Protein AF-A0A535LDF3-F1 (afdb_monomer_lite)

Structure (mmCIF, N/CA/C/O backbone):
data_AF-A0A535LDF3-F1
#
_entry.id   AF-A0A535LDF3-F1
#
loop_
_atom_site.group_PDB
_atom_site.id
_atom_site.type_symbol
_atom_site.label_atom_id
_atom_site.label_alt_id
_atom_site.label_comp_id
_atom_site.label_asym_id
_atom_site.label_entity_id
_atom_site.label_seq_id
_atom_site.pdbx_PDB_ins_code
_atom_site.Cartn_x
_atom_site.Cartn_y
_atom_site.Cartn_z
_atom_site.occupancy
_atom_site.B_iso_or_equiv
_atom_site.auth_seq_id
_atom_site.auth_comp_id
_atom_site.auth_asym_id
_atom_site.auth_atom_id
_atom_site.pdbx_PDB_model_num
ATOM 1 N N . GLY A 1 1 ? -6.514 -4.319 11.633 1.00 89.44 1 GLY A N 1
ATOM 2 C CA . GLY A 1 1 ? -5.656 -5.304 12.332 1.00 89.44 1 GLY A CA 1
ATOM 3 C C . GLY A 1 1 ? -5.905 -5.252 13.829 1.00 89.44 1 GLY A C 1
ATOM 4 O O . GLY A 1 1 ? -6.827 -4.558 14.236 1.00 89.44 1 GLY A O 1
ATOM 5 N N . ARG A 1 2 ? -5.111 -5.968 14.633 1.00 94.56 2 ARG A N 1
ATOM 6 C CA . ARG A 1 2 ? -5.132 -5.889 16.108 1.00 94.56 2 ARG A CA 1
ATOM 7 C C . ARG A 1 2 ? -3.787 -5.369 16.589 1.00 94.56 2 ARG A C 1
ATOM 9 O O . ARG A 1 2 ? -2.772 -5.883 16.124 1.00 94.56 2 ARG A O 1
ATOM 16 N N . PHE A 1 3 ? -3.776 -4.405 17.504 1.00 94.06 3 PHE A N 1
ATOM 17 C CA . PHE A 1 3 ? -2.535 -3.988 18.153 1.00 94.06 3 PHE A CA 1
ATOM 18 C C . PHE A 1 3 ? -2.217 -4.910 19.339 1.00 94.06 3 PHE A C 1
ATOM 20 O O . PHE A 1 3 ? -1.059 -5.246 19.575 1.00 94.06 3 PHE A O 1
ATOM 27 N N . LYS A 1 4 ? -3.250 -5.402 20.039 1.00 96.81 4 LYS A N 1
ATOM 28 C CA . LYS A 1 4 ? -3.131 -6.382 21.132 1.00 96.81 4 LYS A CA 1
ATOM 29 C C . LYS A 1 4 ? -3.981 -7.629 20.885 1.00 96.81 4 LYS A C 1
ATOM 31 O O . LYS A 1 4 ? -5.014 -7.599 20.215 1.00 96.81 4 LYS A O 1
ATOM 36 N N . LYS A 1 5 ? -3.565 -8.759 21.466 1.00 95.75 5 LYS A N 1
ATOM 37 C CA . LYS A 1 5 ? -4.329 -10.015 21.410 1.00 95.75 5 LYS A CA 1
ATOM 38 C C . LYS A 1 5 ? -5.728 -9.805 22.005 1.00 95.75 5 LYS A C 1
ATOM 40 O O . LYS A 1 5 ? -5.858 -9.283 23.104 1.00 95.75 5 LYS A O 1
ATOM 45 N N . GLY A 1 6 ? -6.755 -10.258 21.286 1.00 94.81 6 GLY A N 1
ATOM 46 C CA . GLY A 1 6 ? -8.152 -10.192 21.728 1.00 94.81 6 GLY A CA 1
ATOM 47 C C . GLY A 1 6 ? -8.914 -8.929 21.314 1.00 94.81 6 GLY A C 1
ATOM 48 O O . GLY A 1 6 ? -10.134 -8.928 21.422 1.00 94.81 6 GLY A O 1
ATOM 49 N N . GLU A 1 7 ? -8.249 -7.894 20.786 1.00 97.19 7 GLU A N 1
ATOM 50 C CA . GLU A 1 7 ? -8.944 -6.700 20.281 1.00 97.19 7 GLU A CA 1
ATOM 51 C C . GLU A 1 7 ? -9.852 -7.033 19.088 1.00 97.19 7 GLU A C 1
ATOM 53 O O . GLU A 1 7 ? -9.525 -7.869 18.240 1.00 97.19 7 GLU A O 1
ATOM 58 N N . GLN A 1 8 ? -11.010 -6.381 18.996 1.00 95.19 8 GLN A N 1
ATOM 59 C CA . GLN A 1 8 ? -11.904 -6.567 17.856 1.00 95.19 8 GLN A CA 1
ATOM 60 C C . GLN A 1 8 ? -11.284 -5.966 16.586 1.00 95.19 8 GLN A C 1
ATOM 62 O O . GLN A 1 8 ? -10.652 -4.913 16.627 1.00 95.19 8 GLN A O 1
ATOM 67 N N . ILE A 1 9 ? -11.471 -6.637 15.447 1.00 94.75 9 ILE A N 1
ATOM 68 C CA . ILE A 1 9 ? -11.094 -6.111 14.130 1.00 94.75 9 ILE A CA 1
ATOM 69 C C . ILE A 1 9 ? -12.369 -5.645 13.438 1.00 94.75 9 ILE A C 1
ATOM 71 O O . ILE A 1 9 ? -13.356 -6.377 13.417 1.00 94.75 9 ILE A O 1
ATOM 75 N N . ASP A 1 10 ? -12.336 -4.462 12.830 1.00 95.00 10 ASP A N 1
ATOM 76 C CA . ASP A 1 10 ? -13.382 -4.055 11.897 1.00 95.00 10 ASP A CA 1
ATOM 77 C C . ASP A 1 10 ? -13.116 -4.669 10.516 1.00 95.00 10 ASP A C 1
ATOM 79 O O . ASP A 1 10 ? -12.182 -4.275 9.815 1.00 95.00 10 ASP A O 1
ATOM 83 N N . HIS A 1 11 ? -13.928 -5.653 10.134 1.00 95.31 11 HIS A N 1
ATOM 84 C CA . HIS A 1 11 ? -13.768 -6.393 8.878 1.00 95.31 11 HIS A CA 1
ATOM 85 C C . HIS A 1 11 ? -14.183 -5.588 7.637 1.00 95.31 11 HIS A C 1
ATOM 87 O O . HIS A 1 11 ? -13.950 -6.040 6.522 1.00 95.31 11 HIS A O 1
ATOM 93 N N . ARG A 1 12 ? -14.799 -4.413 7.815 1.00 95.56 12 ARG A N 1
ATOM 94 C CA . ARG A 1 12 ? -15.161 -3.512 6.710 1.00 95.56 12 ARG A CA 1
ATOM 95 C C . ARG A 1 12 ? -13.980 -2.660 6.256 1.00 95.56 12 ARG A C 1
ATOM 97 O O . ARG A 1 12 ? -14.040 -2.064 5.192 1.00 95.56 12 ARG A O 1
ATOM 104 N N . THR A 1 13 ? -12.944 -2.559 7.091 1.00 96.75 13 THR A N 1
ATOM 105 C CA . THR A 1 13 ? -11.772 -1.727 6.807 1.00 96.75 13 THR A CA 1
ATOM 106 C C . THR A 1 13 ? -10.714 -2.499 6.035 1.00 96.75 13 THR A C 1
ATOM 108 O O . THR A 1 13 ? -10.486 -3.682 6.296 1.00 96.75 13 THR A O 1
ATOM 111 N N . GLY A 1 14 ? -10.044 -1.832 5.100 1.00 97.12 14 GLY A N 1
ATOM 112 C CA . GLY A 1 14 ? -9.069 -2.477 4.231 1.00 97.12 14 GLY A CA 1
ATOM 113 C C . GLY A 1 14 ? -8.534 -1.565 3.137 1.00 97.12 14 GLY A C 1
ATOM 114 O O . GLY A 1 14 ? -8.899 -0.396 3.038 1.00 97.12 14 GLY A O 1
ATOM 115 N N . LEU A 1 15 ? -7.644 -2.125 2.323 1.00 97.38 15 LEU A N 1
ATOM 116 C CA . LEU A 1 15 ? -7.055 -1.467 1.162 1.00 97.38 15 LEU A CA 1
ATOM 117 C C . LEU A 1 15 ? -7.258 -2.360 -0.059 1.00 97.38 15 LEU A C 1
ATOM 119 O O . LEU A 1 15 ? -6.962 -3.556 0.003 1.00 97.38 15 LEU A O 1
ATOM 123 N N . VAL A 1 16 ? -7.703 -1.781 -1.170 1.00 97.56 16 VAL A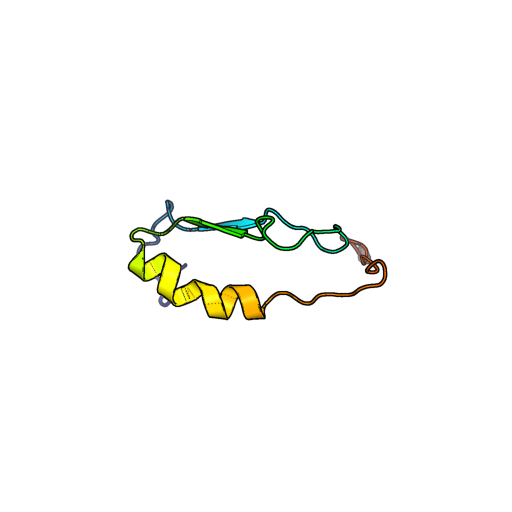 N 1
ATOM 124 C CA . VAL A 1 16 ? -7.764 -2.467 -2.465 1.00 97.56 16 VAL A CA 1
ATOM 125 C C . VAL A 1 16 ? -6.702 -1.863 -3.372 1.00 97.56 16 VAL A C 1
ATOM 127 O O . VAL A 1 16 ? -6.785 -0.700 -3.760 1.00 97.56 16 VAL A O 1
ATOM 130 N N . LEU A 1 17 ? -5.667 -2.645 -3.681 1.00 96.50 17 LEU A N 1
ATOM 131 C CA . LEU A 1 17 ? -4.595 -2.210 -4.577 1.00 96.50 17 LEU A CA 1
ATOM 132 C C . LEU A 1 17 ? -5.097 -2.210 -6.022 1.00 96.50 17 LEU A C 1
ATOM 134 O O . LEU A 1 17 ? -5.354 -3.282 -6.576 1.00 96.50 17 LEU A O 1
ATOM 138 N N . GLN A 1 18 ? -5.189 -1.018 -6.607 1.00 96.94 18 GLN A N 1
ATOM 139 C CA . GLN A 1 18 ? -5.569 -0.802 -8.003 1.00 96.94 18 GLN A CA 1
ATOM 140 C C . GLN A 1 18 ? -4.338 -0.879 -8.917 1.00 96.94 18 GLN A C 1
ATOM 142 O O . GLN A 1 18 ? -4.411 -1.438 -10.005 1.00 96.94 18 GLN A O 1
ATOM 147 N N . ALA A 1 19 ? -3.182 -0.388 -8.461 1.00 94.56 19 ALA A N 1
ATOM 148 C CA . ALA A 1 19 ? -1.912 -0.515 -9.171 1.00 94.56 19 ALA A CA 1
ATOM 149 C C . ALA A 1 19 ? -1.117 -1.748 -8.710 1.00 94.56 19 ALA A C 1
ATOM 151 O O . ALA A 1 19 ? -1.063 -2.066 -7.516 1.00 94.56 19 ALA A O 1
ATOM 152 N N . LYS A 1 20 ? -0.469 -2.436 -9.655 1.00 94.06 20 LYS A N 1
ATOM 153 C CA . LYS A 1 20 ? 0.479 -3.531 -9.379 1.00 94.06 20 LYS A CA 1
ATOM 154 C C . LYS A 1 20 ? 1.911 -3.138 -9.740 1.00 94.06 20 LYS A C 1
ATOM 156 O O . LYS A 1 20 ? 2.143 -2.257 -10.561 1.00 94.06 20 LYS A O 1
ATOM 161 N N . VAL A 1 21 ? 2.887 -3.815 -9.130 1.00 94.62 21 VAL A N 1
ATOM 162 C CA . VAL A 1 21 ? 4.310 -3.628 -9.463 1.00 94.62 21 VAL A CA 1
ATOM 163 C C . VAL A 1 21 ? 4.521 -3.935 -10.947 1.00 94.62 21 VAL A C 1
ATOM 165 O O . VAL A 1 21 ? 4.083 -4.980 -11.422 1.00 94.62 21 VAL A O 1
ATOM 168 N N . GLY A 1 22 ? 5.178 -3.023 -11.667 1.00 94.50 22 GLY A N 1
ATOM 169 C CA . GLY A 1 22 ? 5.411 -3.138 -13.111 1.00 94.50 22 GLY A CA 1
ATOM 170 C C . GLY A 1 22 ? 4.316 -2.539 -13.994 1.00 94.50 22 GLY A C 1
ATOM 171 O O . GLY A 1 22 ? 4.542 -2.356 -15.187 1.00 94.50 22 GLY A O 1
ATOM 172 N N . GLU A 1 23 ? 3.153 -2.201 -13.440 1.00 94.56 23 GLU A N 1
ATOM 173 C CA . GLU A 1 23 ? 2.074 -1.585 -14.207 1.00 94.56 23 GLU A CA 1
ATOM 174 C C . GLU A 1 23 ? 2.361 -0.099 -14.463 1.00 94.56 23 GLU A C 1
ATOM 176 O O . GLU A 1 23 ? 2.707 0.650 -13.548 1.00 94.56 23 GLU A O 1
ATOM 181 N N . TYR A 1 24 ? 2.197 0.343 -15.711 1.00 94.00 24 TYR A N 1
ATOM 182 C CA . TYR A 1 24 ? 2.277 1.761 -16.049 1.00 94.00 24 TYR A CA 1
ATOM 183 C C . TYR A 1 24 ? 1.013 2.494 -15.590 1.00 94.00 24 TYR A C 1
ATOM 185 O O . TYR A 1 24 ? -0.101 2.025 -15.825 1.00 94.00 24 TYR A O 1
ATOM 193 N N . ARG A 1 25 ? 1.187 3.669 -14.980 1.00 93.88 25 ARG A N 1
ATOM 194 C CA . ARG A 1 25 ? 0.100 4.531 -14.503 1.00 93.88 25 ARG A CA 1
ATOM 195 C C . ARG A 1 25 ? 0.315 5.965 -14.950 1.00 93.88 25 ARG A C 1
ATOM 197 O O . ARG A 1 25 ? 1.443 6.456 -14.961 1.00 93.88 25 ARG A O 1
ATOM 204 N N . LYS A 1 26 ? -0.777 6.650 -15.282 1.00 94.69 26 LYS A N 1
ATOM 205 C CA . LYS A 1 26 ? -0.764 8.094 -15.557 1.00 94.69 26 LYS A CA 1
ATOM 206 C C . LYS A 1 26 ? -1.082 8.890 -14.296 1.00 94.69 26 LYS A C 1
ATOM 208 O O . LYS A 1 26 ? -1.758 8.408 -13.388 1.00 94.69 26 LYS A O 1
ATOM 213 N N . GLY A 1 27 ? -0.628 10.142 -14.259 1.00 93.81 27 GLY A N 1
ATOM 214 C CA . GLY A 1 27 ? -0.979 11.069 -13.185 1.00 93.81 27 GLY A CA 1
ATOM 215 C C . GLY A 1 27 ? -2.498 11.202 -13.037 1.00 93.81 27 GLY A C 1
ATOM 216 O O . GLY A 1 27 ? -3.200 11.441 -14.018 1.00 93.81 27 GLY A O 1
ATOM 217 N N . GLY A 1 28 ? -2.990 11.036 -11.809 1.00 93.25 28 GLY A N 1
ATOM 218 C CA . GLY A 1 28 ? -4.417 11.082 -11.482 1.00 93.25 28 GLY A CA 1
ATOM 219 C C . GLY A 1 28 ? -5.139 9.731 -11.536 1.00 93.25 28 GLY A C 1
ATOM 220 O O . GLY A 1 28 ? -6.268 9.648 -11.058 1.00 93.25 28 GLY A O 1
ATOM 221 N N . GLU A 1 29 ? -4.515 8.669 -12.053 1.00 95.62 29 GLU A N 1
ATOM 222 C CA . GLU A 1 29 ? -5.080 7.320 -11.953 1.00 95.62 29 GLU A CA 1
ATOM 223 C C . GLU A 1 29 ? -4.992 6.787 -10.509 1.00 95.62 29 GLU A C 1
ATOM 225 O O . GLU A 1 29 ? -4.017 7.058 -9.799 1.00 95.62 29 GLU A O 1
ATOM 230 N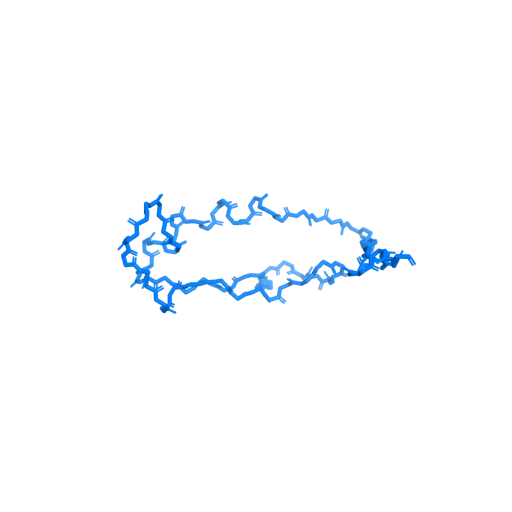 N . PRO A 1 30 ? -5.998 6.023 -10.044 1.00 95.06 30 PRO A N 1
ATOM 231 C CA . PRO A 1 30 ? -6.014 5.504 -8.684 1.00 95.06 30 PRO A CA 1
ATOM 232 C C . PRO A 1 30 ? -4.940 4.428 -8.472 1.00 95.06 30 PRO A C 1
ATOM 234 O O . PRO A 1 30 ? -4.760 3.529 -9.291 1.00 95.06 30 PRO A O 1
ATOM 237 N N . LEU A 1 31 ? -4.268 4.486 -7.319 1.00 96.00 31 LEU A N 1
ATOM 238 C CA . LEU A 1 31 ? -3.245 3.509 -6.911 1.00 96.00 31 LEU A CA 1
ATOM 239 C C . LEU A 1 31 ? -3.791 2.491 -5.919 1.00 96.00 31 LEU A C 1
ATOM 241 O O . LEU A 1 31 ? -3.557 1.288 -6.029 1.00 96.00 31 LEU A O 1
ATOM 245 N N . VAL A 1 32 ? -4.536 2.994 -4.942 1.00 96.44 32 VAL A N 1
ATOM 246 C CA . VAL A 1 32 ? -5.137 2.236 -3.856 1.00 96.44 32 VAL A CA 1
ATOM 247 C C . VAL A 1 32 ? -6.467 2.874 -3.499 1.00 96.44 32 VAL A C 1
ATOM 249 O O . VAL A 1 32 ? -6.595 4.096 -3.458 1.00 96.44 32 VAL A O 1
ATOM 252 N N . GLU A 1 33 ? -7.451 2.035 -3.232 1.00 97.25 33 GLU A N 1
ATOM 253 C CA . GLU A 1 33 ? -8.719 2.428 -2.641 1.00 97.25 33 GLU A CA 1
ATOM 254 C C . GLU A 1 33 ? -8.687 2.111 -1.143 1.00 97.25 33 GLU A C 1
ATOM 256 O O . GLU A 1 33 ? -8.238 1.035 -0.738 1.00 97.25 33 GLU A O 1
ATOM 261 N N . ILE A 1 34 ? -9.137 3.059 -0.320 1.00 97.62 34 ILE A N 1
ATOM 262 C CA . ILE A 1 34 ? -9.110 2.955 1.141 1.00 97.62 34 ILE A CA 1
ATOM 263 C C . ILE A 1 34 ? -10.536 2.750 1.638 1.00 97.62 34 ILE A C 1
ATOM 265 O O . ILE A 1 34 ? -11.381 3.630 1.489 1.00 97.62 34 ILE A O 1
ATOM 269 N N . HIS A 1 35 ? -10.797 1.612 2.277 1.00 97.88 35 HIS A N 1
ATOM 270 C CA . HIS A 1 35 ? -12.034 1.375 3.017 1.00 97.88 35 HIS A CA 1
ATOM 271 C C . HIS A 1 35 ? -11.771 1.671 4.493 1.00 97.88 35 HIS A C 1
ATOM 273 O O . HIS A 1 35 ? -11.056 0.934 5.175 1.00 97.88 35 HIS A O 1
ATOM 279 N N . ALA A 1 36 ? -12.335 2.772 4.984 1.00 97.19 36 ALA A N 1
ATOM 280 C CA . ALA A 1 36 ? -12.227 3.223 6.370 1.00 97.19 36 ALA A CA 1
ATOM 281 C C . ALA A 1 36 ? -13.622 3.464 6.959 1.00 97.19 36 ALA A C 1
ATOM 283 O O . ALA A 1 36 ? -14.609 3.519 6.227 1.00 97.19 36 ALA A O 1
ATOM 284 N N . ARG A 1 37 ? -13.729 3.625 8.285 1.00 96.19 37 ARG A N 1
ATOM 285 C CA . ARG A 1 37 ? -15.032 3.942 8.897 1.00 96.19 37 ARG A CA 1
ATOM 286 C C . ARG A 1 37 ? -15.455 5.380 8.640 1.00 96.19 37 ARG A C 1
ATOM 288 O O . ARG A 1 37 ? -16.646 5.674 8.674 1.00 96.19 37 ARG A O 1
ATOM 295 N N . THR A 1 38 ? -14.481 6.268 8.462 1.00 97.12 38 THR A N 1
ATOM 296 C CA . THR A 1 38 ? -14.696 7.699 8.250 1.00 97.12 38 THR A CA 1
ATOM 297 C C . THR A 1 38 ? -13.663 8.265 7.284 1.00 97.12 38 THR A C 1
ATOM 299 O O . THR A 1 38 ? -12.550 7.744 7.167 1.00 97.12 38 THR A O 1
ATOM 302 N N . ASP A 1 39 ? -13.997 9.396 6.672 1.00 97.06 39 ASP A N 1
ATOM 303 C CA . ASP A 1 39 ? -13.081 10.129 5.794 1.00 97.06 39 ASP A CA 1
ATOM 304 C C . ASP A 1 39 ? -11.848 10.656 6.540 1.00 97.06 39 ASP A C 1
ATOM 306 O O . ASP A 1 39 ? -10.765 10.761 5.963 1.00 97.06 39 ASP A O 1
ATOM 310 N N . ALA A 1 40 ? -11.984 10.956 7.836 1.00 97.94 40 ALA A N 1
ATOM 311 C CA . ALA A 1 40 ? -10.870 11.379 8.680 1.00 97.94 40 ALA A CA 1
ATOM 312 C C . ALA A 1 40 ? -9.850 10.246 8.877 1.00 97.94 40 ALA A C 1
ATOM 314 O O . ALA A 1 40 ? -8.647 10.471 8.745 1.00 97.94 40 ALA A O 1
ATOM 315 N N . GLU A 1 41 ? -10.321 9.018 9.128 1.00 96.56 41 GLU A N 1
ATOM 316 C CA . GLU A 1 41 ? -9.453 7.836 9.195 1.00 96.56 41 GLU A CA 1
ATOM 317 C C . GLU A 1 41 ? -8.746 7.598 7.855 1.00 96.56 41 GLU A C 1
ATOM 319 O O . GLU A 1 41 ? -7.526 7.425 7.838 1.00 96.56 41 GLU A O 1
ATOM 324 N N . ALA A 1 42 ? -9.471 7.660 6.732 1.00 97.12 42 ALA A N 1
ATOM 325 C CA . ALA A 1 42 ? -8.874 7.508 5.403 1.00 97.12 42 ALA A CA 1
ATOM 326 C C . ALA A 1 42 ? -7.816 8.589 5.117 1.00 97.12 42 ALA A C 1
ATOM 328 O O . ALA A 1 42 ? -6.715 8.288 4.652 1.00 97.12 42 ALA A O 1
ATOM 329 N N . SER A 1 43 ? -8.116 9.844 5.455 1.00 97.12 43 SER A N 1
ATOM 330 C CA . SER A 1 43 ? -7.197 10.971 5.273 1.00 97.12 43 SER A CA 1
ATOM 331 C C . SER A 1 43 ? -5.933 10.823 6.119 1.00 97.12 43 SER A C 1
ATOM 333 O O . SER A 1 43 ? -4.849 11.151 5.646 1.00 97.12 43 SER A O 1
ATOM 335 N N . SER A 1 44 ? -6.051 10.280 7.336 1.00 97.19 44 SER A N 1
ATOM 336 C CA . SER A 1 44 ? -4.921 10.118 8.261 1.00 97.19 44 SER A CA 1
ATOM 337 C C . SER A 1 44 ? -3.834 9.158 7.762 1.00 97.19 44 SER A C 1
ATOM 339 O O . SER A 1 44 ? -2.677 9.289 8.155 1.00 97.19 44 SER A O 1
ATOM 341 N N . VAL A 1 45 ? -4.183 8.212 6.881 1.00 96.44 45 VAL A N 1
ATOM 342 C CA . VAL A 1 45 ? -3.247 7.205 6.349 1.00 96.44 45 VAL A CA 1
ATOM 343 C C . VAL A 1 45 ? -2.796 7.492 4.918 1.00 96.44 45 VAL A C 1
ATOM 345 O O . VAL A 1 45 ? -1.865 6.849 4.436 1.00 96.44 45 VAL A O 1
ATOM 348 N N . ARG A 1 46 ? -3.434 8.447 4.232 1.00 95.69 46 ARG A N 1
ATOM 349 C CA . ARG A 1 46 ? -3.220 8.722 2.804 1.00 95.69 46 ARG A CA 1
ATOM 350 C C . ARG A 1 46 ? -1.753 8.980 2.468 1.00 95.69 46 ARG A C 1
ATOM 352 O O . ARG A 1 46 ? -1.217 8.349 1.562 1.00 95.69 46 ARG A O 1
ATOM 359 N N . ASP A 1 47 ? -1.109 9.887 3.194 1.00 96.25 47 ASP A N 1
ATOM 360 C CA . ASP A 1 47 ? 0.249 10.326 2.859 1.00 96.25 47 ASP A CA 1
ATOM 361 C C . ASP A 1 47 ? 1.277 9.222 3.165 1.00 96.25 47 ASP A C 1
ATOM 363 O O . ASP A 1 47 ? 2.198 8.989 2.382 1.00 96.25 47 ASP A O 1
ATOM 367 N N . ALA A 1 48 ? 1.064 8.465 4.249 1.00 96.62 48 ALA A N 1
ATOM 368 C CA . ALA A 1 48 ? 1.873 7.294 4.579 1.00 96.62 48 ALA A CA 1
ATOM 369 C C . ALA A 1 48 ? 1.743 6.188 3.518 1.00 96.62 48 ALA A C 1
ATOM 371 O O . ALA A 1 48 ? 2.740 5.577 3.148 1.00 96.62 48 ALA A O 1
ATOM 372 N N . LEU A 1 49 ? 0.533 5.959 2.994 1.00 95.88 49 LEU A N 1
ATOM 373 C CA . LEU A 1 49 ? 0.305 5.007 1.906 1.00 95.88 49 LEU A CA 1
ATOM 374 C C . LEU A 1 49 ? 0.964 5.454 0.605 1.00 95.88 49 LEU A C 1
ATOM 376 O O . LEU A 1 49 ? 1.577 4.631 -0.071 1.00 95.88 49 LEU A O 1
ATOM 380 N N . LEU A 1 50 ? 0.867 6.739 0.255 1.00 94.75 50 LEU A N 1
ATOM 381 C CA . LEU A 1 50 ? 1.512 7.271 -0.944 1.00 94.75 50 LEU A CA 1
ATOM 382 C C . LEU A 1 50 ? 3.038 7.111 -0.873 1.00 94.75 50 LEU A C 1
ATOM 384 O O . LEU A 1 50 ? 3.657 6.740 -1.867 1.00 94.75 50 LEU A O 1
ATOM 388 N N . ALA A 1 51 ? 3.629 7.303 0.309 1.00 96.75 51 ALA A N 1
ATOM 389 C CA . ALA A 1 51 ? 5.058 7.102 0.542 1.00 96.75 51 ALA A CA 1
ATOM 390 C C . ALA A 1 51 ? 5.521 5.637 0.387 1.00 96.75 51 ALA A C 1
ATOM 392 O O . ALA A 1 51 ? 6.718 5.391 0.261 1.00 96.75 51 ALA A O 1
ATOM 393 N N . CYS A 1 52 ? 4.607 4.657 0.370 1.00 96.38 52 CYS A N 1
ATOM 394 C CA . CYS A 1 52 ? 4.940 3.260 0.077 1.00 96.38 52 CYS A CA 1
ATOM 395 C C . CYS A 1 52 ? 5.138 2.976 -1.423 1.00 96.38 52 CYS A C 1
ATOM 397 O O . CYS A 1 52 ? 5.593 1.885 -1.769 1.00 96.38 52 CYS A O 1
ATOM 399 N N . TYR A 1 53 ? 4.792 3.912 -2.313 1.00 94.88 53 TYR A N 1
ATOM 400 C CA . TYR A 1 53 ? 4.971 3.757 -3.756 1.00 94.88 53 TYR A CA 1
ATOM 401 C C . TYR A 1 53 ? 6.294 4.361 -4.222 1.00 94.88 53 TYR A C 1
ATOM 403 O O . TYR A 1 53 ? 6.753 5.391 -3.735 1.00 94.88 53 TYR A O 1
ATOM 411 N N . SER A 1 54 ? 6.8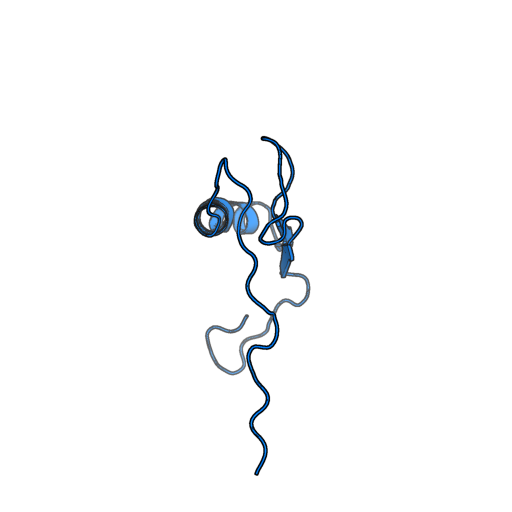97 3.718 -5.215 1.00 93.94 54 SER A N 1
ATOM 412 C CA . SER A 1 54 ? 8.049 4.233 -5.951 1.00 93.94 54 SER A CA 1
ATOM 413 C C . SER A 1 54 ? 7.740 4.203 -7.439 1.00 93.94 54 SER A C 1
ATOM 415 O O . SER A 1 54 ? 7.034 3.314 -7.917 1.00 93.94 54 SER A O 1
ATOM 417 N N . TRP A 1 55 ? 8.273 5.183 -8.157 1.00 93.06 55 TRP A N 1
ATOM 418 C CA . TRP A 1 55 ? 7.981 5.427 -9.565 1.00 93.06 55 TRP A CA 1
ATOM 419 C C . TRP A 1 55 ? 9.258 5.301 -10.384 1.00 93.06 55 TRP A C 1
ATOM 421 O O . TRP A 1 55 ? 10.352 5.553 -9.882 1.00 93.06 55 TRP A O 1
ATOM 431 N N . SER A 1 56 ? 9.111 4.924 -11.647 1.00 94.31 56 SER A N 1
ATOM 432 C CA . SER A 1 56 ? 10.204 4.854 -12.608 1.00 94.31 56 SER A CA 1
ATOM 433 C C . SER A 1 56 ? 9.677 5.261 -13.976 1.00 94.31 56 SER A C 1
ATOM 435 O O . SER A 1 56 ? 8.603 4.812 -14.376 1.00 94.31 56 SER A O 1
ATOM 437 N N . ASP A 1 57 ? 10.449 6.071 -14.698 1.00 93.06 57 ASP A N 1
ATOM 438 C CA . ASP A 1 57 ? 10.157 6.420 -16.094 1.00 93.06 57 ASP A CA 1
ATOM 439 C C . ASP A 1 57 ? 10.500 5.271 -17.059 1.00 93.06 57 ASP A C 1
ATOM 441 O O . ASP A 1 57 ? 10.010 5.222 -18.186 1.00 93.06 57 ASP A O 1
ATOM 445 N N . ALA A 1 58 ? 11.329 4.320 -16.617 1.00 94.12 58 ALA A N 1
ATOM 446 C CA . ALA A 1 58 ? 11.615 3.081 -17.332 1.00 94.12 58 ALA A CA 1
ATOM 447 C C . ALA A 1 58 ? 10.714 1.931 -16.836 1.00 94.12 58 ALA A C 1
ATOM 449 O O . ALA A 1 58 ? 10.338 1.925 -15.657 1.00 94.12 58 ALA A O 1
ATOM 450 N N . PRO A 1 59 ? 10.413 0.922 -17.681 1.00 93.19 59 PRO A N 1
ATOM 451 C CA . PRO A 1 59 ? 9.671 -0.265 -17.258 1.00 93.19 59 PRO A CA 1
ATOM 452 C C . PRO A 1 59 ? 10.304 -0.933 -16.029 1.00 93.19 59 PRO A C 1
ATOM 454 O O . PRO A 1 59 ? 11.507 -1.195 -16.014 1.00 93.19 59 PRO A O 1
ATOM 457 N N . ALA A 1 60 ? 9.499 -1.216 -15.002 1.00 92.81 60 ALA A N 1
ATOM 458 C CA . ALA A 1 60 ? 9.991 -1.845 -13.779 1.00 92.81 60 ALA A CA 1
ATOM 459 C C . ALA A 1 60 ? 10.105 -3.369 -13.935 1.00 92.81 60 ALA A C 1
ATOM 461 O O . ALA A 1 60 ? 9.198 -4.031 -14.443 1.00 92.81 60 ALA A O 1
ATOM 462 N N . THR A 1 61 ? 11.209 -3.935 -13.447 1.00 89.69 61 THR A N 1
ATOM 463 C CA . THR A 1 61 ? 11.416 -5.386 -13.414 1.00 89.69 61 THR A CA 1
ATOM 464 C C . THR A 1 61 ? 10.590 -6.010 -12.292 1.00 89.69 61 THR A C 1
ATOM 466 O O . THR A 1 61 ? 10.767 -5.674 -11.121 1.00 89.69 61 THR A O 1
ATOM 469 N N . VAL A 1 62 ? 9.715 -6.955 -12.636 1.00 93.38 62 VAL A N 1
ATOM 470 C CA . VAL A 1 62 ? 8.910 -7.709 -11.665 1.00 93.38 62 VAL A CA 1
ATOM 471 C C . VAL A 1 62 ? 9.612 -9.030 -11.353 1.00 93.38 62 VAL A C 1
ATOM 473 O O . VAL A 1 62 ? 9.853 -9.836 -12.250 1.00 93.38 62 VAL A O 1
ATOM 476 N N . GLY A 1 63 ? 9.962 -9.244 -10.082 1.00 92.44 63 GLY A N 1
ATOM 477 C CA . GLY A 1 63 ? 10.534 -10.511 -9.619 1.00 92.44 63 GLY A CA 1
ATOM 478 C C . GLY A 1 63 ? 9.508 -11.654 -9.623 1.00 92.44 63 GLY A C 1
ATOM 479 O O . GLY A 1 63 ? 8.300 -11.403 -9.650 1.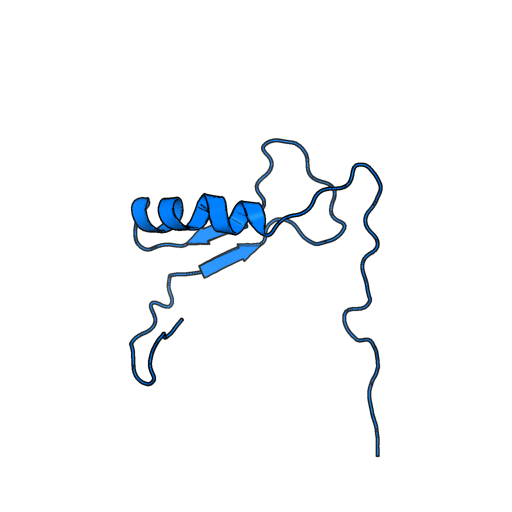00 92.44 63 GLY A O 1
ATOM 480 N N . PRO A 1 64 ? 9.957 -12.920 -9.583 1.00 95.50 64 PRO A N 1
ATOM 481 C CA . PRO A 1 64 ? 9.046 -14.053 -9.519 1.00 95.50 64 PRO A CA 1
ATOM 482 C C . PRO A 1 64 ? 8.257 -14.051 -8.202 1.00 95.50 64 PRO A C 1
ATOM 484 O O . PRO A 1 64 ? 8.784 -13.710 -7.143 1.00 95.50 64 PRO A O 1
ATOM 487 N N . LEU A 1 65 ? 6.992 -14.481 -8.258 1.00 94.56 65 LEU A N 1
ATOM 488 C CA . LEU A 1 65 ? 6.170 -14.668 -7.055 1.00 94.56 65 LEU A C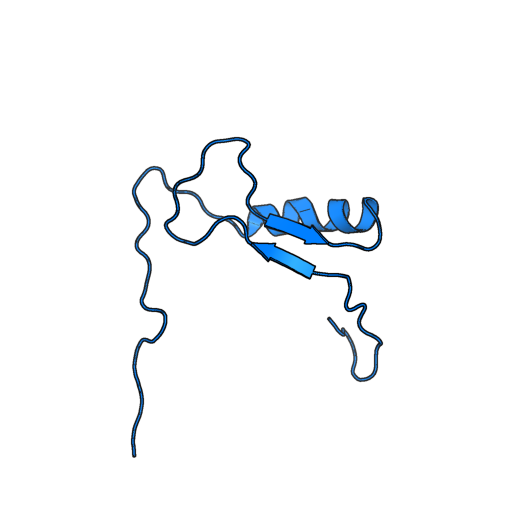A 1
ATOM 489 C C . LEU A 1 65 ? 6.690 -15.824 -6.184 1.00 94.56 65 LEU A C 1
ATOM 491 O O . LEU A 1 65 ? 6.596 -15.778 -4.961 1.00 94.56 65 LEU A O 1
ATOM 495 N N . VAL A 1 66 ? 7.239 -16.857 -6.824 1.00 96.56 66 VAL A N 1
ATOM 496 C CA . VAL A 1 66 ? 7.835 -18.029 -6.178 1.00 96.56 66 VAL A CA 1
ATOM 497 C C . VAL A 1 66 ? 9.270 -18.147 -6.669 1.00 96.56 66 VAL A C 1
ATOM 499 O O . VAL A 1 66 ? 9.491 -18.331 -7.862 1.00 96.56 66 VAL A O 1
ATOM 502 N N . TYR A 1 67 ? 10.234 -18.026 -5.757 1.00 96.56 67 TYR A N 1
ATOM 503 C CA . TYR A 1 67 ? 11.657 -18.118 -6.097 1.00 96.56 67 TYR A CA 1
ATOM 504 C C . TYR A 1 67 ? 12.143 -19.562 -6.180 1.00 96.56 67 TYR A C 1
ATOM 506 O O . TYR A 1 67 ? 12.848 -19.914 -7.118 1.00 96.56 67 TYR A O 1
ATOM 514 N N . ASP A 1 68 ? 11.767 -20.392 -5.208 1.00 97.44 68 ASP A N 1
ATOM 515 C CA . ASP A 1 68 ? 12.193 -21.786 -5.144 1.00 97.44 68 ASP A CA 1
ATOM 516 C C . ASP A 1 68 ? 11.197 -22.619 -4.321 1.00 97.44 68 ASP A C 1
ATOM 518 O O . ASP A 1 68 ? 10.360 -22.083 -3.591 1.00 97.44 68 ASP A O 1
ATOM 522 N N . THR A 1 69 ? 11.273 -23.941 -4.439 1.00 97.50 69 THR A N 1
ATOM 523 C CA . THR A 1 69 ? 10.532 -24.908 -3.625 1.00 97.50 69 THR A CA 1
ATOM 524 C C . THR A 1 69 ? 11.509 -25.914 -3.030 1.00 97.50 69 THR A C 1
ATOM 526 O O . THR A 1 69 ? 11.965 -26.828 -3.714 1.00 97.50 69 THR A O 1
ATOM 529 N N . ILE A 1 70 ? 11.786 -25.785 -1.732 1.00 97.19 70 ILE A N 1
ATOM 530 C CA . ILE A 1 70 ? 12.697 -26.681 -1.009 1.00 97.19 70 ILE A CA 1
ATOM 531 C C . ILE A 1 70 ? 11.989 -28.013 -0.734 1.00 97.19 70 ILE A C 1
ATOM 533 O O . ILE A 1 70 ? 10.897 -28.037 -0.161 1.00 97.19 70 ILE A O 1
ATOM 537 N N . ARG A 1 71 ? 12.612 -29.121 -1.145 1.00 94.25 71 ARG A N 1
ATOM 538 C CA . ARG A 1 71 ? 12.119 -30.493 -0.947 1.00 94.25 71 ARG A CA 1
ATOM 539 C C . ARG A 1 71 ? 13.135 -31.308 -0.130 1.00 94.25 71 ARG A C 1
ATOM 541 O O . ARG A 1 71 ? 14.321 -30.989 -0.212 1.00 94.25 71 ARG A O 1
ATOM 548 N N . PRO A 1 72 ? 12.668 -32.282 0.676 1.00 85.75 72 PRO A N 1
ATOM 549 C CA . PRO A 1 72 ? 13.530 -33.141 1.488 1.00 85.75 72 PRO A CA 1
ATOM 550 C C . PRO A 1 72 ? 14.444 -34.035 0.647 1.00 85.75 72 PRO A C 1
ATOM 552 O O . PRO A 1 72 ? 14.060 -34.362 -0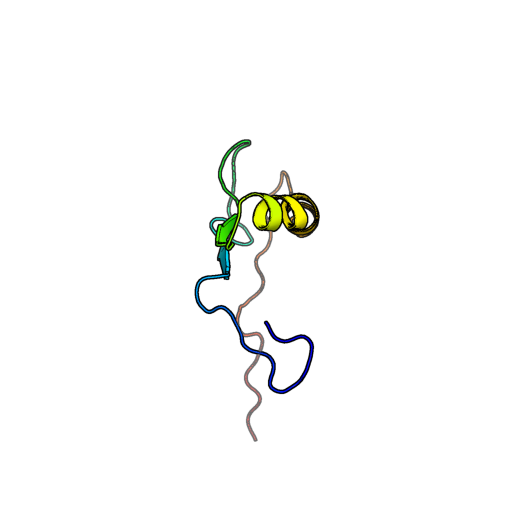.501 1.00 85.75 72 PRO A O 1
#

Sequence (72 aa):
GRFKKGEQIDHRTGLVLQAKVGEYRKGGEPLVEIHARTDAEASSVRDALLACYSWSDAPATVGPLVYDTIRP

Radius of gyration: 16.81 Å; chains: 1; bounding box: 29×44×39 Å

pLDDT: mean 95.29, std 2.07, range [85.75, 97.94]

Foldseek 3Di:
DDPDPPDDDDPQWDKDAPDDQQDDDDPPDDGIDTRDPDPVVVVVCVVVVVVVDDDDPDGGDDDDPDDDDDDD

Secondary structure (DSSP, 8-state):
--SSTTPPP-TT-EEEE-S-TT----TT--SEEEE-SSHHHHHHHHHHHHTT----SSPPPPPPS-------